Protein AF-U3KEK1-F1 (afdb_monomer_lite)

Sequence (113 aa):
MSHKAWMKTVPTENCDVLMTFPDSTDDHTLLWLLNHIRLGIPELIVQVRHHKHTRAYAFFVTATYESLLRGADEMGLRKPVKAEFGGGMRSFSCEEDYIYENIENELGFFSSQ

Radius of gyration: 19.11 Å; chains: 1; bounding box: 55×29×49 Å

Foldseek 3Di:
DDPPPPDPPDPDPQFLDKDKDQLPDDPVNVVVVVVCCCVVPVQKDWDWDQDVVRRIIMTRIHGDLVSVLVVQLVVQPWFWFDVVVPTDIGRRDPVPLVRGPCSVPSPVGDDRD

pLDDT: mean 88.92, std 14.0, range [39.41, 98.12]

InterPro domains:
  IPR007632 Anoctamin [PTHR12308] (2-112)

Structure (mmCIF, N/CA/C/O backbone):
data_AF-U3KEK1-F1
#
_entry.id   AF-U3KEK1-F1
#
loop_
_atom_site.group_PDB
_atom_site.id
_atom_site.type_symbol
_atom_site.label_atom_id
_atom_site.label_alt_id
_atom_site.label_comp_id
_atom_site.label_asym_id
_atom_site.label_entity_id
_atom_site.label_seq_id
_atom_site.pdbx_PDB_ins_code
_atom_site.Cartn_x
_atom_site.Cartn_y
_atom_site.Cartn_z
_atom_site.occupancy
_atom_site.B_iso_or_equiv
_atom_site.auth_seq_id
_atom_site.auth_comp_id
_atom_site.auth_asym_id
_atom_site.auth_atom_id
_atom_site.pdbx_PDB_model_num
ATOM 1 N N . MET A 1 1 ? 37.983 -21.744 1.482 1.00 39.41 1 MET A N 1
ATOM 2 C CA . MET A 1 1 ? 37.460 -20.562 2.201 1.00 39.41 1 MET A CA 1
ATOM 3 C C . MET A 1 1 ? 35.965 -20.481 1.939 1.00 39.41 1 MET A C 1
ATOM 5 O O . MET A 1 1 ? 35.556 -20.612 0.796 1.00 39.41 1 MET A O 1
ATOM 9 N N . SER A 1 2 ? 35.167 -20.434 3.003 1.00 45.22 2 SER A N 1
ATOM 10 C CA . SER A 1 2 ? 33.721 -20.690 2.991 1.00 45.22 2 SER A CA 1
ATOM 11 C C . SER A 1 2 ? 32.935 -19.564 2.302 1.00 45.22 2 SER A C 1
ATOM 13 O O . SER A 1 2 ? 32.987 -18.419 2.746 1.00 45.22 2 SER A O 1
ATOM 15 N N . HIS A 1 3 ? 32.192 -19.897 1.239 1.00 49.75 3 HIS A N 1
ATOM 16 C CA . HIS A 1 3 ? 31.238 -19.040 0.512 1.00 49.75 3 HIS A CA 1
ATOM 17 C C . HIS A 1 3 ? 29.975 -18.743 1.352 1.00 49.75 3 HIS A C 1
ATOM 19 O O . HIS A 1 3 ? 28.848 -19.019 0.953 1.00 49.75 3 HIS A O 1
ATOM 25 N N . LYS A 1 4 ? 30.155 -18.196 2.556 1.00 49.47 4 LYS A N 1
ATOM 26 C CA . LYS A 1 4 ? 29.070 -17.699 3.415 1.00 49.47 4 LYS A CA 1
ATOM 27 C C . LYS A 1 4 ? 29.322 -16.250 3.824 1.00 49.47 4 LYS A C 1
ATOM 29 O O . LYS A 1 4 ? 29.162 -15.881 4.982 1.00 49.47 4 LYS A O 1
ATOM 34 N N . ALA A 1 5 ? 29.657 -15.405 2.850 1.00 48.12 5 ALA A N 1
ATOM 35 C CA . ALA A 1 5 ? 29.286 -13.997 2.935 1.00 48.12 5 ALA A CA 1
ATOM 36 C C . ALA A 1 5 ? 27.767 -13.934 2.724 1.00 48.12 5 ALA A C 1
ATOM 38 O O . ALA A 1 5 ? 27.287 -13.614 1.640 1.00 48.12 5 ALA A O 1
ATOM 39 N N . TRP A 1 6 ? 27.019 -14.380 3.738 1.00 52.78 6 TRP A N 1
ATOM 40 C CA . TRP A 1 6 ? 25.576 -14.224 3.788 1.00 52.78 6 TRP A CA 1
ATOM 41 C C . TRP A 1 6 ? 25.305 -12.758 3.488 1.00 52.78 6 TRP A C 1
ATOM 43 O O . TRP A 1 6 ? 25.900 -11.876 4.111 1.00 52.78 6 TRP A O 1
ATOM 53 N N . MET A 1 7 ? 24.510 -12.542 2.447 1.00 48.69 7 MET A N 1
ATOM 54 C CA . MET A 1 7 ? 24.082 -11.248 1.959 1.00 48.69 7 MET A CA 1
ATOM 55 C C . MET A 1 7 ? 23.845 -10.315 3.145 1.00 48.69 7 MET A C 1
ATOM 57 O O . MET A 1 7 ? 22.892 -10.499 3.898 1.00 48.69 7 MET A O 1
ATOM 61 N N . LYS A 1 8 ? 24.719 -9.318 3.320 1.00 44.41 8 LYS A N 1
ATOM 62 C CA . LYS A 1 8 ? 24.377 -8.122 4.086 1.00 44.41 8 LYS A CA 1
ATOM 63 C C . LYS A 1 8 ? 23.339 -7.378 3.251 1.00 44.41 8 LYS A C 1
ATOM 65 O O . LYS A 1 8 ? 23.657 -6.397 2.587 1.00 44.41 8 LYS A O 1
ATOM 70 N N . THR A 1 9 ? 22.130 -7.923 3.170 1.00 56.19 9 THR A N 1
ATOM 71 C CA . THR A 1 9 ? 20.992 -7.230 2.589 1.00 56.19 9 THR A CA 1
ATOM 72 C C . THR A 1 9 ? 20.708 -6.065 3.510 1.00 56.19 9 THR A C 1
ATOM 74 O O . THR A 1 9 ? 20.302 -6.259 4.654 1.00 56.19 9 THR A O 1
ATOM 77 N N . VAL A 1 10 ? 20.990 -4.861 3.028 1.00 60.59 10 VAL A N 1
ATOM 78 C CA . VAL A 1 10 ? 20.451 -3.654 3.641 1.00 60.59 10 VAL A CA 1
ATOM 79 C C . VAL A 1 10 ? 18.938 -3.735 3.426 1.00 60.59 10 VAL A C 1
ATOM 81 O O . VAL A 1 10 ? 18.526 -3.868 2.267 1.00 60.59 10 VAL A O 1
ATOM 84 N N . PRO A 1 11 ? 18.117 -3.745 4.492 1.00 65.31 11 PRO A N 1
ATOM 85 C CA . PRO A 1 11 ? 16.671 -3.691 4.346 1.00 65.31 11 PRO A CA 1
ATOM 86 C C . PRO A 1 11 ? 16.318 -2.500 3.464 1.00 65.31 11 PRO A C 1
ATOM 88 O O . PRO A 1 11 ? 16.852 -1.406 3.652 1.00 65.31 11 PRO A O 1
ATOM 91 N N . THR A 1 12 ? 15.482 -2.717 2.451 1.00 71.56 12 THR A N 1
ATOM 92 C CA . THR A 1 12 ? 14.985 -1.575 1.691 1.00 71.56 12 THR A CA 1
ATOM 93 C C . THR A 1 12 ? 13.873 -0.948 2.505 1.00 71.56 12 THR A C 1
ATOM 95 O O . THR A 1 12 ? 12.820 -1.548 2.674 1.00 71.56 12 THR A O 1
ATOM 98 N N . GLU A 1 13 ? 14.145 0.233 3.044 1.00 73.56 13 GLU A N 1
ATOM 99 C CA . GLU A 1 13 ? 13.137 1.049 3.710 1.00 73.56 13 GLU A CA 1
ATOM 100 C C . GLU A 1 13 ? 12.121 1.564 2.677 1.00 73.56 13 GLU A C 1
ATOM 102 O O . GLU A 1 13 ? 12.477 1.797 1.516 1.00 73.56 13 GLU A O 1
ATOM 107 N N . ASN A 1 14 ? 10.870 1.757 3.106 1.00 77.69 14 ASN A N 1
ATOM 108 C CA . ASN A 1 14 ? 9.776 2.310 2.295 1.00 77.69 14 ASN A CA 1
ATOM 109 C C . ASN A 1 14 ? 9.463 1.487 1.031 1.00 77.69 14 ASN A C 1
ATOM 111 O O . ASN A 1 14 ? 9.362 2.025 -0.074 1.00 77.69 14 ASN A O 1
ATOM 115 N N . CYS A 1 15 ? 9.369 0.166 1.179 1.00 90.19 15 CYS A N 1
ATOM 116 C CA . CYS A 1 15 ? 8.983 -0.738 0.104 1.00 90.19 15 CYS A CA 1
ATOM 117 C C . CYS A 1 15 ? 8.119 -1.869 0.658 1.00 90.19 15 CYS A C 1
ATOM 119 O O . CYS A 1 15 ? 8.630 -2.751 1.347 1.00 90.19 15 CYS A O 1
ATOM 121 N N . ASP A 1 16 ? 6.847 -1.878 0.275 1.00 90.62 16 ASP A N 1
ATOM 122 C CA . ASP A 1 16 ? 5.893 -2.925 0.647 1.00 90.62 16 ASP A CA 1
ATOM 123 C C . ASP A 1 16 ? 5.820 -4.007 -0.435 1.00 90.62 16 ASP A C 1
ATOM 125 O O . ASP A 1 16 ? 5.733 -5.197 -0.141 1.00 90.62 16 ASP A O 1
ATOM 129 N N . VAL A 1 17 ? 5.920 -3.606 -1.710 1.00 92.94 17 VAL A N 1
ATOM 130 C CA . VAL A 1 17 ? 5.864 -4.511 -2.864 1.00 92.94 17 VAL A CA 1
ATOM 131 C C . VAL A 1 17 ? 7.037 -4.254 -3.803 1.00 92.94 17 VAL A C 1
ATOM 133 O O . VAL A 1 17 ? 7.249 -3.139 -4.279 1.00 92.94 17 VAL A O 1
ATOM 136 N N . LEU A 1 18 ? 7.773 -5.319 -4.125 1.00 92.81 18 LEU A N 1
ATOM 137 C CA . LEU A 1 18 ? 8.807 -5.314 -5.155 1.00 92.81 18 LEU A CA 1
ATOM 138 C C . LEU A 1 18 ? 8.278 -5.982 -6.427 1.00 92.81 18 LEU A C 1
ATOM 140 O O . LEU A 1 18 ? 8.046 -7.189 -6.451 1.00 92.81 18 LEU A O 1
ATOM 144 N N . MET A 1 19 ? 8.161 -5.217 -7.509 1.00 94.94 19 MET A N 1
ATOM 145 C CA . MET A 1 19 ? 7.919 -5.759 -8.847 1.00 94.94 19 MET A CA 1
ATOM 146 C C . MET A 1 19 ? 9.241 -5.847 -9.603 1.00 94.94 19 MET A C 1
ATOM 148 O O . MET A 1 19 ? 9.928 -4.841 -9.768 1.00 94.94 19 MET A O 1
ATOM 152 N N . THR A 1 20 ? 9.601 -7.043 -10.068 1.00 93.25 20 THR A N 1
ATOM 153 C CA . THR A 1 20 ? 10.799 -7.267 -10.892 1.00 93.25 20 THR A CA 1
ATOM 154 C C . THR A 1 20 ? 10.400 -7.589 -12.322 1.00 93.25 20 THR A C 1
ATOM 156 O O . THR A 1 20 ? 9.392 -8.255 -12.554 1.00 93.25 20 THR A O 1
ATOM 159 N N . PHE A 1 21 ? 11.194 -7.113 -13.277 1.00 94.00 21 PHE A N 1
ATOM 160 C CA . PHE A 1 21 ? 10.941 -7.307 -14.700 1.00 94.00 21 PHE A CA 1
ATOM 161 C C . PHE A 1 21 ? 12.068 -8.133 -15.331 1.00 94.00 21 PHE A C 1
ATOM 163 O O . PHE A 1 21 ? 13.232 -7.944 -14.958 1.00 94.00 21 PHE A O 1
ATOM 170 N N . PRO A 1 22 ? 11.760 -9.032 -16.285 1.00 92.94 22 PRO A N 1
ATOM 171 C CA . PRO A 1 22 ? 12.777 -9.679 -17.110 1.00 92.94 22 PRO A CA 1
ATOM 172 C C . PRO A 1 22 ? 13.711 -8.653 -17.762 1.00 92.94 22 PRO A C 1
ATOM 174 O O . PRO A 1 22 ? 13.264 -7.575 -18.157 1.00 92.94 22 PRO A O 1
ATOM 177 N N . ASP A 1 23 ? 14.986 -9.003 -17.927 1.00 88.62 23 ASP A N 1
ATOM 178 C CA . ASP A 1 23 ? 15.996 -8.165 -18.594 1.00 88.62 23 ASP A CA 1
ATOM 179 C C . ASP A 1 23 ? 15.701 -7.907 -20.083 1.00 88.62 23 ASP A C 1
ATOM 181 O O . ASP A 1 23 ? 16.261 -6.992 -20.682 1.00 88.62 23 ASP A O 1
ATOM 185 N N . SER A 1 24 ? 14.794 -8.690 -20.668 1.00 92.44 24 SER A N 1
ATOM 186 C CA . SER A 1 24 ? 14.264 -8.528 -22.020 1.00 92.44 24 SER A CA 1
ATOM 187 C C . SER A 1 24 ? 13.075 -7.566 -22.128 1.00 92.44 24 SER A C 1
ATOM 189 O O . SER A 1 24 ? 12.598 -7.336 -23.239 1.00 92.44 24 SER A O 1
ATOM 191 N N . THR A 1 25 ? 12.576 -7.021 -21.012 1.00 94.19 25 THR A N 1
ATOM 192 C CA . THR A 1 25 ? 11.446 -6.076 -21.020 1.00 94.19 25 THR A CA 1
ATOM 193 C C . THR A 1 25 ? 11.901 -4.746 -21.607 1.00 94.19 25 THR A C 1
ATOM 195 O O . THR A 1 25 ? 12.877 -4.166 -21.137 1.00 94.19 25 THR A O 1
ATOM 198 N N . ASP A 1 26 ? 11.200 -4.256 -22.626 1.00 93.31 26 ASP A N 1
ATOM 199 C CA . ASP A 1 26 ? 11.542 -3.000 -23.282 1.00 93.31 26 ASP A CA 1
ATOM 200 C C . ASP A 1 26 ? 11.089 -1.770 -22.473 1.00 93.31 26 ASP A C 1
ATOM 202 O O . ASP A 1 26 ? 10.129 -1.812 -21.693 1.00 93.31 26 ASP A O 1
ATOM 206 N N . ASP A 1 27 ? 11.765 -0.642 -22.706 1.00 93.12 27 ASP A N 1
ATOM 207 C CA . ASP A 1 27 ? 11.511 0.616 -22.002 1.00 93.12 27 ASP A CA 1
ATOM 208 C C . ASP A 1 27 ? 10.076 1.133 -22.194 1.00 93.12 27 ASP A C 1
ATOM 210 O O . ASP A 1 27 ? 9.519 1.738 -21.276 1.00 93.12 27 ASP A O 1
ATOM 214 N N . HIS A 1 28 ? 9.442 0.892 -23.351 1.00 96.44 28 HIS A N 1
ATOM 215 C CA . HIS A 1 28 ? 8.075 1.359 -23.591 1.00 96.44 28 HIS A CA 1
ATOM 216 C C . HIS A 1 28 ? 7.075 0.617 -22.709 1.00 96.44 28 HIS A C 1
ATOM 218 O O . HIS A 1 28 ? 6.197 1.257 -22.129 1.00 96.44 28 HIS A O 1
ATOM 224 N N . THR A 1 29 ? 7.232 -0.697 -22.550 1.00 96.69 29 THR A N 1
ATOM 225 C CA . THR A 1 29 ? 6.399 -1.505 -21.649 1.00 96.69 29 THR A CA 1
ATOM 226 C C . THR A 1 29 ? 6.554 -1.058 -20.193 1.00 96.69 29 THR A C 1
ATOM 228 O O . THR A 1 29 ? 5.556 -0.865 -19.491 1.00 96.69 29 THR A O 1
ATOM 231 N N . LEU A 1 30 ? 7.790 -0.818 -19.739 1.00 95.69 30 LEU A N 1
ATOM 232 C CA . LEU A 1 30 ? 8.062 -0.334 -18.379 1.00 95.69 30 LEU A CA 1
ATOM 233 C C . LEU A 1 30 ? 7.440 1.045 -18.130 1.00 95.69 30 LEU A C 1
ATOM 235 O O . LEU A 1 30 ? 6.771 1.260 -17.117 1.00 95.69 30 LEU A O 1
ATOM 239 N N . LEU A 1 31 ? 7.638 1.985 -19.057 1.00 96.31 31 LEU A N 1
ATOM 240 C CA . LEU A 1 31 ? 7.098 3.339 -18.947 1.00 96.31 31 LEU A CA 1
ATOM 241 C C . LEU A 1 31 ? 5.573 3.361 -19.037 1.00 96.31 31 LEU A C 1
ATOM 243 O O . LEU A 1 31 ? 4.942 4.136 -18.318 1.00 96.31 31 LEU A O 1
ATOM 247 N N . TRP A 1 32 ? 4.974 2.507 -19.870 1.00 96.94 32 TRP A N 1
ATOM 248 C CA . TRP A 1 32 ? 3.523 2.352 -19.944 1.00 96.94 32 TRP A CA 1
ATOM 249 C C . TRP A 1 32 ? 2.948 1.937 -18.590 1.00 96.94 32 TRP A C 1
ATOM 251 O O . TRP A 1 32 ? 2.046 2.610 -18.090 1.00 96.94 32 TRP A O 1
ATOM 261 N N . LEU A 1 33 ? 3.509 0.898 -17.963 1.00 97.06 33 LEU A N 1
ATOM 262 C CA . LEU A 1 33 ? 3.050 0.427 -16.658 1.00 97.06 33 LEU A CA 1
ATOM 263 C C . LEU A 1 33 ? 3.245 1.498 -15.580 1.00 97.06 33 LEU A C 1
ATOM 265 O O . LEU A 1 33 ? 2.328 1.768 -14.806 1.00 97.06 33 LEU A O 1
ATOM 269 N N . LEU A 1 34 ? 4.412 2.148 -15.555 1.00 96.31 34 LEU A N 1
ATOM 270 C CA . LEU A 1 34 ? 4.691 3.234 -14.616 1.00 96.31 34 LEU A CA 1
ATOM 271 C C . LEU A 1 34 ? 3.676 4.376 -14.757 1.00 96.31 34 LEU A C 1
ATOM 273 O O . LEU A 1 34 ? 3.203 4.910 -13.755 1.00 96.31 34 LEU A O 1
ATOM 277 N N . ASN A 1 35 ? 3.333 4.747 -15.991 1.00 96.81 35 ASN A N 1
ATOM 278 C CA . ASN A 1 35 ? 2.349 5.787 -16.264 1.00 96.81 35 ASN A CA 1
ATOM 279 C C . ASN A 1 35 ? 0.931 5.349 -15.871 1.00 96.81 35 ASN A C 1
ATOM 281 O O . ASN A 1 35 ? 0.191 6.136 -15.291 1.00 96.81 35 ASN A O 1
ATOM 285 N N . HIS A 1 36 ? 0.565 4.093 -16.135 1.00 96.44 36 HIS A N 1
ATOM 286 C CA . HIS A 1 36 ? -0.713 3.532 -15.696 1.00 96.44 36 HIS A CA 1
ATOM 287 C C . HIS A 1 36 ? -0.866 3.564 -14.176 1.00 96.44 36 HIS A C 1
ATOM 289 O O . HIS A 1 36 ? -1.912 3.989 -13.697 1.00 96.44 36 HIS A O 1
ATOM 295 N N . ILE A 1 37 ? 0.170 3.194 -13.418 1.00 96.00 37 ILE A N 1
ATOM 296 C CA . ILE A 1 37 ? 0.125 3.260 -11.951 1.00 96.00 37 ILE A CA 1
ATOM 297 C C . ILE A 1 37 ? -0.029 4.712 -11.490 1.00 96.00 37 ILE A C 1
ATOM 299 O O . ILE A 1 37 ? -0.939 5.016 -10.729 1.00 96.00 37 ILE A O 1
ATOM 303 N N . ARG A 1 38 ? 0.801 5.629 -12.001 1.00 94.56 38 ARG A N 1
ATOM 304 C CA . ARG A 1 38 ? 0.784 7.043 -11.586 1.00 94.56 38 ARG A CA 1
ATOM 305 C C . ARG A 1 38 ? -0.528 7.767 -11.887 1.00 94.56 38 ARG A C 1
ATOM 307 O O . ARG A 1 38 ? -0.875 8.688 -11.159 1.00 94.56 38 ARG A O 1
ATOM 314 N N . LEU A 1 39 ? -1.216 7.396 -12.967 1.00 95.31 39 LEU A N 1
ATOM 315 C CA . LEU A 1 39 ? -2.491 8.007 -13.351 1.00 95.31 39 LEU A CA 1
ATOM 316 C C . LEU A 1 39 ? -3.697 7.300 -12.729 1.00 95.31 39 LEU A C 1
ATOM 318 O O . LEU A 1 39 ? -4.690 7.956 -12.437 1.00 95.31 39 LEU A O 1
ATOM 322 N N . GLY A 1 40 ? -3.630 5.977 -12.573 1.00 93.44 40 GLY A N 1
ATOM 323 C CA . GLY A 1 40 ? -4.741 5.173 -12.067 1.00 93.44 40 GLY A CA 1
ATOM 324 C C . GLY A 1 40 ? -4.824 5.134 -10.545 1.00 93.44 40 GLY A C 1
ATOM 325 O O . GLY A 1 40 ? -5.924 5.062 -10.011 1.00 93.44 40 GLY A O 1
ATOM 326 N N . ILE A 1 41 ? -3.677 5.170 -9.861 1.00 91.94 41 ILE A N 1
ATOM 327 C CA . ILE A 1 41 ? -3.576 5.098 -8.398 1.00 91.94 41 ILE A CA 1
ATOM 328 C C . ILE A 1 41 ? -2.471 6.067 -7.943 1.00 91.94 41 ILE A C 1
ATOM 330 O O . ILE A 1 41 ? -1.367 5.636 -7.590 1.00 91.94 41 ILE A O 1
ATOM 334 N N . PRO A 1 42 ? -2.714 7.389 -8.020 1.00 91.38 42 PRO A N 1
ATOM 335 C CA . PRO A 1 42 ? -1.699 8.410 -7.748 1.00 91.38 42 PRO A CA 1
ATOM 336 C C . PRO A 1 42 ? -1.127 8.357 -6.325 1.00 91.38 42 PRO A C 1
ATOM 338 O O . PRO A 1 42 ? -0.089 8.960 -6.057 1.00 91.38 42 PRO A O 1
ATOM 341 N N . GLU A 1 43 ? -1.780 7.643 -5.415 1.00 94.88 43 GLU A N 1
ATOM 342 C CA . GLU A 1 43 ? -1.390 7.528 -4.011 1.00 94.88 43 GLU A CA 1
ATOM 343 C C . GLU A 1 43 ? -0.362 6.426 -3.757 1.00 94.88 43 GLU A C 1
ATOM 345 O O . GLU A 1 43 ? 0.244 6.372 -2.685 1.00 94.88 43 GLU A O 1
ATOM 350 N N . LEU A 1 44 ? -0.100 5.589 -4.766 1.00 95.00 44 LEU A N 1
ATOM 351 C CA . LEU A 1 44 ? 1.047 4.695 -4.762 1.00 95.00 44 LEU A CA 1
ATOM 352 C C . LEU A 1 44 ? 2.325 5.456 -5.112 1.00 95.00 44 LEU A C 1
ATOM 354 O O . LEU A 1 44 ? 2.448 6.124 -6.142 1.00 95.00 44 LEU A O 1
ATOM 358 N N . ILE A 1 45 ? 3.337 5.270 -4.277 1.00 94.94 45 ILE A N 1
ATOM 359 C CA . ILE A 1 45 ? 4.677 5.807 -4.467 1.00 94.94 45 ILE A CA 1
ATOM 360 C C . ILE A 1 45 ? 5.519 4.725 -5.133 1.00 94.94 45 ILE A C 1
ATOM 362 O O . ILE A 1 45 ? 5.734 3.654 -4.569 1.00 94.94 45 ILE A O 1
ATOM 366 N N . VAL A 1 46 ? 6.027 5.017 -6.332 1.00 95.19 46 VAL A N 1
ATOM 367 C CA . VAL A 1 46 ? 6.856 4.084 -7.107 1.00 95.19 46 VAL A CA 1
ATOM 368 C C . VAL A 1 46 ? 8.271 4.627 -7.271 1.00 95.19 46 VAL A C 1
ATOM 370 O O . VAL A 1 46 ? 8.487 5.642 -7.940 1.00 95.19 46 VAL A O 1
ATOM 373 N N . GLN A 1 47 ? 9.253 3.909 -6.724 1.00 93.50 47 GLN A N 1
ATOM 374 C CA . GLN A 1 47 ? 10.672 4.121 -7.003 1.00 93.50 47 GLN A CA 1
ATOM 375 C C . GLN A 1 47 ? 11.164 3.110 -8.043 1.00 93.50 47 GLN A C 1
ATOM 377 O O . GLN A 1 47 ? 11.090 1.899 -7.843 1.00 93.50 47 GLN A O 1
ATOM 382 N N . VAL A 1 48 ? 11.718 3.606 -9.148 1.00 93.31 48 VAL A N 1
ATOM 383 C CA . VAL A 1 48 ? 12.301 2.760 -10.199 1.00 93.31 48 VAL A CA 1
ATOM 384 C C . VAL A 1 48 ? 13.788 2.561 -9.925 1.00 93.31 48 VAL A C 1
ATOM 386 O O . VAL A 1 48 ? 14.528 3.535 -9.776 1.00 93.31 48 VAL A O 1
ATOM 389 N N . ARG A 1 49 ? 14.249 1.308 -9.890 1.00 90.94 49 ARG A N 1
ATOM 390 C CA . ARG A 1 49 ? 15.674 0.969 -9.768 1.00 90.94 49 ARG A CA 1
ATOM 391 C C . ARG A 1 49 ? 16.125 0.102 -10.935 1.00 90.94 49 ARG A C 1
ATOM 393 O O . ARG A 1 49 ? 15.423 -0.815 -11.344 1.00 90.94 49 ARG A O 1
ATOM 400 N N . HIS A 1 50 ? 17.324 0.385 -11.438 1.00 89.31 50 HIS A N 1
ATOM 401 C CA . HIS A 1 50 ? 17.983 -0.416 -12.465 1.00 89.31 50 HIS A CA 1
ATOM 402 C C . HIS A 1 50 ? 19.146 -1.198 -11.849 1.00 89.31 50 HIS A C 1
ATOM 404 O O . HIS A 1 50 ? 20.095 -0.627 -11.298 1.00 89.31 50 HIS A O 1
ATOM 410 N N . HIS A 1 51 ? 19.081 -2.520 -11.948 1.00 85.44 51 HIS A N 1
ATOM 411 C CA . HIS A 1 51 ? 20.099 -3.423 -11.439 1.00 85.44 51 HIS A CA 1
ATOM 412 C C . HIS A 1 51 ? 21.189 -3.618 -12.491 1.00 85.44 51 HIS A C 1
ATOM 414 O O . HIS A 1 51 ? 21.087 -4.469 -13.366 1.00 85.44 51 HIS A O 1
ATOM 420 N N . LYS A 1 52 ? 22.284 -2.858 -12.375 1.00 79.44 52 LYS A N 1
ATOM 421 C CA . LYS A 1 52 ? 23.368 -2.821 -13.378 1.00 79.44 52 LYS A CA 1
ATOM 422 C C . LYS A 1 52 ? 23.910 -4.193 -13.806 1.00 79.44 52 LYS A C 1
ATOM 424 O O . LYS A 1 52 ? 24.297 -4.349 -14.958 1.00 79.44 52 LYS A O 1
ATOM 429 N N . HIS A 1 53 ? 23.969 -5.164 -12.893 1.00 81.62 53 HIS A N 1
ATOM 430 C CA . HIS A 1 53 ? 24.532 -6.488 -13.178 1.00 81.62 53 HIS A CA 1
ATOM 431 C C . HIS A 1 53 ? 23.569 -7.413 -13.922 1.00 81.62 53 HIS A C 1
ATOM 433 O O . HIS A 1 53 ? 24.002 -8.146 -14.803 1.00 81.62 53 HIS A O 1
ATOM 439 N N . THR A 1 54 ? 22.283 -7.373 -13.580 1.00 83.00 54 THR A N 1
ATOM 440 C CA . THR A 1 54 ? 21.250 -8.195 -14.225 1.00 83.00 54 THR A CA 1
ATOM 441 C C . THR A 1 54 ? 20.567 -7.471 -15.377 1.00 83.00 54 THR A C 1
ATOM 443 O O . THR A 1 54 ? 19.779 -8.085 -16.078 1.00 83.00 54 THR A O 1
ATOM 446 N N . ARG A 1 55 ? 20.832 -6.168 -15.553 1.00 82.75 55 ARG A N 1
ATOM 447 C CA . ARG A 1 55 ? 20.131 -5.253 -16.473 1.00 82.75 55 ARG A CA 1
ATOM 448 C C . ARG A 1 55 ? 18.615 -5.192 -16.260 1.00 82.75 55 ARG A C 1
ATOM 450 O O . ARG A 1 55 ? 17.899 -4.607 -17.060 1.00 82.75 55 ARG A O 1
ATOM 457 N N . ALA A 1 56 ? 18.133 -5.766 -15.161 1.00 87.06 56 ALA A N 1
ATOM 458 C CA . ALA A 1 56 ? 16.726 -5.788 -14.826 1.00 87.06 56 ALA A CA 1
ATOM 459 C C . ALA A 1 56 ? 16.313 -4.458 -14.195 1.00 87.06 56 ALA A C 1
ATOM 461 O O . ALA A 1 56 ? 17.045 -3.871 -13.386 1.00 87.06 56 ALA A O 1
ATOM 462 N N . TYR A 1 57 ? 15.108 -4.018 -14.524 1.00 92.38 57 TYR A N 1
ATOM 463 C CA . TYR A 1 57 ? 14.429 -2.960 -13.794 1.00 92.38 57 TYR A CA 1
ATOM 464 C C . TYR A 1 57 ? 13.580 -3.567 -12.681 1.00 92.38 57 TYR A C 1
ATOM 466 O O . TYR A 1 57 ? 13.140 -4.717 -12.754 1.00 92.38 57 TYR A O 1
ATOM 474 N N . ALA A 1 58 ? 13.346 -2.777 -11.642 1.00 93.62 58 ALA A N 1
ATOM 475 C CA . ALA A 1 58 ? 12.418 -3.114 -10.583 1.00 93.62 58 ALA A CA 1
ATOM 476 C C . ALA A 1 58 ? 11.674 -1.867 -10.101 1.00 93.62 58 ALA A C 1
ATOM 478 O O . ALA A 1 58 ? 12.256 -0.780 -10.012 1.00 93.62 58 ALA A O 1
ATOM 479 N N . PHE A 1 59 ? 10.391 -2.033 -9.793 1.00 95.56 59 PHE A N 1
ATOM 480 C CA . PHE A 1 59 ? 9.564 -1.016 -9.155 1.00 95.56 59 PHE A CA 1
ATOM 481 C C . PHE A 1 59 ? 9.411 -1.375 -7.683 1.00 95.56 59 PHE A C 1
ATOM 483 O O . PHE A 1 59 ? 8.908 -2.442 -7.339 1.00 95.56 59 PHE A O 1
ATOM 490 N N . PHE A 1 60 ? 9.864 -0.470 -6.830 1.00 94.81 60 PHE A N 1
ATOM 491 C CA . PHE A 1 60 ? 9.684 -0.520 -5.390 1.00 94.81 60 PHE A CA 1
ATOM 492 C C . PHE A 1 60 ? 8.459 0.328 -5.090 1.00 94.81 60 PHE A C 1
ATOM 494 O O . PHE A 1 60 ? 8.460 1.527 -5.383 1.00 94.81 60 PHE A O 1
ATOM 501 N N . VAL A 1 61 ? 7.407 -0.311 -4.598 1.00 95.31 61 VAL A N 1
ATOM 502 C CA . VAL A 1 61 ? 6.100 0.311 -4.411 1.00 95.31 61 VAL A CA 1
ATOM 503 C C . VAL A 1 61 ? 5.753 0.345 -2.936 1.00 95.31 61 VAL A C 1
ATOM 505 O O . VAL A 1 61 ? 5.955 -0.629 -2.211 1.00 95.31 61 VAL A O 1
ATOM 508 N N . THR A 1 62 ? 5.244 1.491 -2.513 1.00 94.88 62 THR A N 1
ATOM 509 C CA . THR A 1 62 ? 4.739 1.746 -1.167 1.00 94.88 62 THR A CA 1
ATOM 510 C C . THR A 1 62 ? 3.595 2.759 -1.242 1.00 94.88 62 THR A C 1
ATOM 512 O O . THR A 1 62 ? 3.269 3.254 -2.325 1.00 94.88 62 THR A O 1
ATOM 515 N N . ALA A 1 63 ? 2.982 3.075 -0.112 1.00 94.75 63 ALA A N 1
ATOM 516 C CA . ALA A 1 63 ? 1.965 4.107 0.022 1.00 94.75 63 ALA A CA 1
ATOM 517 C C . ALA A 1 63 ? 2.139 4.818 1.369 1.00 94.75 63 ALA A C 1
ATOM 519 O O . ALA A 1 63 ? 2.797 4.304 2.270 1.00 94.75 63 ALA A O 1
ATOM 520 N N . THR A 1 64 ? 1.559 6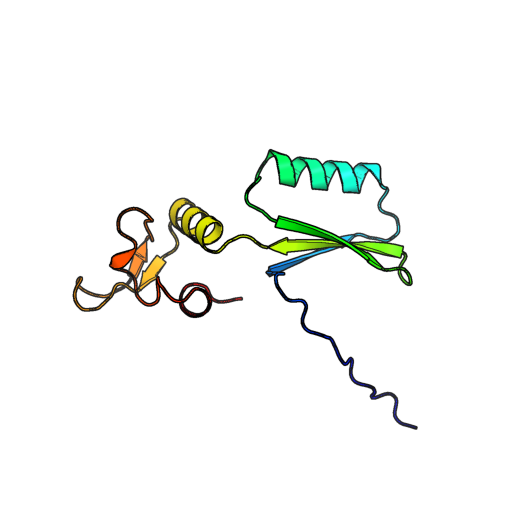.007 1.520 1.00 94.38 64 THR A N 1
ATOM 521 C CA . THR A 1 64 ? 1.501 6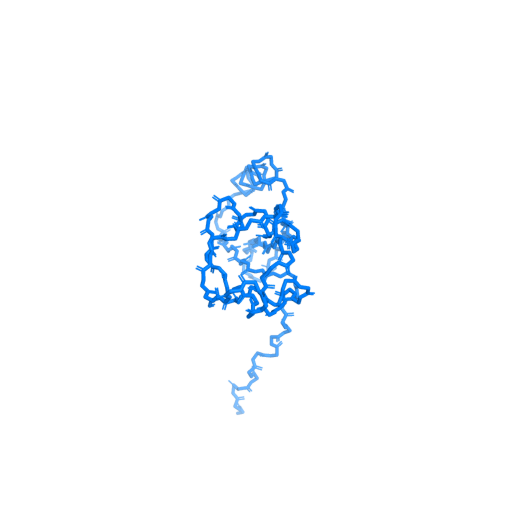.641 2.844 1.00 94.38 64 THR A CA 1
ATOM 522 C C . THR A 1 64 ? 0.524 5.891 3.744 1.00 94.38 64 THR A C 1
ATOM 524 O O . THR A 1 64 ? -0.446 5.311 3.249 1.00 94.38 64 THR A O 1
ATOM 527 N N . TYR A 1 65 ? 0.712 5.973 5.063 1.00 94.31 65 TYR A N 1
ATOM 528 C CA . TYR A 1 65 ? -0.234 5.402 6.022 1.00 94.31 65 TYR A CA 1
ATOM 529 C C . TYR A 1 65 ? -1.681 5.849 5.767 1.00 94.31 65 TYR A C 1
ATOM 531 O O . TYR A 1 65 ? -2.583 5.024 5.697 1.00 94.31 65 TYR A O 1
ATOM 539 N N . GLU A 1 66 ? -1.895 7.143 5.516 1.00 95.12 66 GLU A N 1
ATOM 540 C CA . GLU A 1 66 ? -3.205 7.709 5.164 1.00 95.12 66 GLU A CA 1
ATOM 541 C C . GLU A 1 66 ? -3.820 7.048 3.918 1.00 95.12 66 GLU A C 1
ATOM 543 O O . GLU A 1 66 ? -5.008 6.720 3.888 1.00 95.12 66 GLU A O 1
ATOM 548 N N . SER A 1 67 ? -3.002 6.789 2.896 1.00 95.69 67 SER A N 1
ATOM 549 C CA . SER A 1 67 ? -3.458 6.116 1.677 1.00 95.69 67 SER A CA 1
ATOM 550 C C . SER A 1 67 ? -3.815 4.654 1.941 1.00 95.69 67 SER A C 1
ATOM 552 O O . SER A 1 67 ? -4.804 4.160 1.399 1.00 95.69 67 SER A O 1
ATOM 554 N N . LEU A 1 68 ? -3.059 3.975 2.811 1.00 95.00 68 LEU A N 1
ATOM 555 C CA . LEU A 1 68 ? -3.364 2.613 3.255 1.00 95.00 68 LEU A CA 1
ATOM 556 C C . LEU A 1 68 ? -4.658 2.550 4.075 1.00 95.00 68 LEU A C 1
ATOM 558 O O . LEU A 1 68 ? -5.436 1.618 3.888 1.00 95.00 68 LEU A O 1
ATOM 562 N N . LEU A 1 69 ? -4.922 3.533 4.944 1.00 96.50 69 LEU A N 1
ATOM 563 C CA . LEU A 1 69 ? -6.176 3.626 5.701 1.00 96.50 69 LEU A CA 1
ATOM 564 C C . LEU A 1 69 ? -7.378 3.726 4.763 1.00 96.50 69 LEU A C 1
ATOM 566 O O . LEU A 1 69 ? -8.302 2.922 4.870 1.00 96.50 69 LEU A O 1
ATOM 570 N N . ARG A 1 70 ? -7.336 4.637 3.787 1.00 95.75 70 ARG A N 1
ATOM 571 C CA . ARG A 1 70 ? -8.415 4.760 2.800 1.00 95.75 70 ARG A CA 1
ATOM 572 C C . ARG A 1 70 ? -8.607 3.481 1.987 1.00 95.75 70 ARG A C 1
ATOM 574 O O . ARG A 1 70 ? -9.737 3.035 1.836 1.00 95.75 70 ARG A O 1
ATOM 581 N N . GLY A 1 71 ? -7.524 2.848 1.534 1.00 95.00 71 GLY A N 1
ATOM 582 C CA . GLY A 1 71 ? -7.618 1.555 0.853 1.00 95.00 71 GLY A CA 1
ATOM 583 C C . GLY A 1 71 ? -8.235 0.466 1.740 1.00 95.00 71 GLY A C 1
ATOM 584 O O . GLY A 1 71 ? -9.032 -0.343 1.272 1.00 95.00 71 GLY A O 1
ATOM 585 N N . ALA A 1 72 ? -7.925 0.454 3.039 1.00 95.81 72 ALA A N 1
ATOM 586 C CA . ALA A 1 72 ? -8.511 -0.489 3.987 1.00 95.81 72 ALA A CA 1
ATOM 587 C C . ALA A 1 72 ? -10.013 -0.258 4.214 1.00 95.81 72 ALA A C 1
ATOM 589 O O . ALA A 1 72 ? -10.741 -1.238 4.373 1.00 95.81 72 ALA A O 1
ATOM 590 N N . ASP A 1 73 ? -10.463 0.998 4.213 1.00 97.19 73 ASP A N 1
ATOM 591 C CA . ASP A 1 73 ? -11.879 1.380 4.291 1.00 97.19 73 ASP A CA 1
ATOM 592 C C . ASP A 1 73 ? -12.624 0.937 3.020 1.00 97.19 73 ASP A C 1
ATOM 594 O O . ASP A 1 73 ? -13.578 0.163 3.086 1.00 97.19 73 ASP A O 1
ATOM 598 N N . GLU A 1 74 ? -12.089 1.277 1.842 1.00 95.56 74 GLU A N 1
ATOM 599 C CA . GLU A 1 74 ? -12.636 0.866 0.538 1.00 95.56 74 GLU A CA 1
ATOM 600 C C . GLU A 1 74 ? -12.736 -0.663 0.389 1.00 95.56 74 GLU A C 1
ATOM 602 O O . GLU A 1 74 ? -13.681 -1.182 -0.209 1.00 95.56 74 GLU A O 1
ATOM 607 N N . MET A 1 75 ? -11.781 -1.403 0.958 1.00 95.38 75 MET A N 1
ATOM 608 C CA . MET A 1 75 ? -11.784 -2.869 0.980 1.00 95.38 75 MET A CA 1
ATOM 609 C C . MET A 1 75 ? -12.652 -3.472 2.097 1.00 95.38 75 MET A C 1
ATOM 611 O O . MET A 1 75 ? -12.825 -4.694 2.138 1.00 95.38 75 MET A O 1
ATOM 615 N N . GLY A 1 76 ? -13.172 -2.663 3.023 1.00 95.62 76 GLY A N 1
ATOM 616 C CA . GLY A 1 76 ? -13.933 -3.122 4.184 1.00 95.62 76 GLY A CA 1
ATOM 617 C C . GLY A 1 76 ? -13.120 -4.023 5.118 1.00 95.62 76 GLY A C 1
ATOM 618 O O . GLY A 1 76 ? -13.656 -4.986 5.682 1.00 95.62 76 GLY A O 1
ATOM 619 N N . LEU A 1 77 ? -11.817 -3.758 5.258 1.00 95.75 77 LEU A N 1
ATOM 620 C CA . LEU A 1 77 ? -10.902 -4.565 6.060 1.00 95.75 77 LEU A CA 1
ATOM 621 C C . LEU A 1 77 ? -11.364 -4.592 7.520 1.00 95.75 77 LEU A C 1
ATOM 623 O O . LEU A 1 77 ? -11.600 -3.552 8.124 1.00 95.75 77 LEU A O 1
ATOM 627 N N . ARG A 1 78 ? -11.459 -5.776 8.130 1.00 96.62 78 ARG A N 1
ATOM 628 C CA . ARG A 1 78 ? -11.889 -5.866 9.532 1.00 96.62 78 ARG A CA 1
ATOM 629 C C . ARG A 1 78 ? -10.747 -5.575 10.497 1.00 96.62 78 ARG A C 1
ATOM 631 O O . ARG A 1 78 ? -9.698 -6.213 10.415 1.00 96.62 78 ARG A O 1
ATOM 638 N N . LYS A 1 79 ? -10.994 -4.681 11.450 1.00 96.81 79 LYS A N 1
ATOM 639 C CA . LYS A 1 79 ? -10.053 -4.267 12.491 1.00 96.81 79 LYS A CA 1
ATOM 640 C C . LYS A 1 79 ? -10.659 -4.428 13.889 1.00 96.81 79 LYS A C 1
ATOM 642 O O . LYS A 1 79 ? -11.884 -4.332 14.033 1.00 96.81 79 LYS A O 1
ATOM 647 N N . PRO A 1 80 ? -9.822 -4.693 14.906 1.00 97.12 80 PRO A N 1
ATOM 648 C CA . PRO A 1 80 ? -10.270 -4.761 16.287 1.00 97.12 80 PRO A CA 1
ATOM 649 C C . PRO A 1 80 ? -10.693 -3.378 16.788 1.00 97.12 80 PRO A C 1
ATOM 651 O O . PRO A 1 80 ? -10.034 -2.373 16.524 1.00 97.12 80 PRO A O 1
ATOM 654 N N . VAL A 1 81 ? -11.808 -3.337 17.503 1.00 98.00 81 VAL A N 1
ATOM 655 C CA . VAL A 1 81 ? -12.362 -2.137 18.137 1.00 98.00 81 VAL A CA 1
ATOM 656 C C . VAL A 1 81 ? -11.904 -2.107 19.589 1.00 98.00 81 VAL A C 1
ATOM 658 O O . VAL A 1 81 ? -11.882 -3.149 20.243 1.00 98.00 81 VAL A O 1
ATOM 661 N N . LYS A 1 82 ? -11.576 -0.924 20.112 1.00 98.12 82 LYS A N 1
ATOM 662 C CA . LYS A 1 82 ? -11.182 -0.748 21.512 1.00 98.12 82 LYS A CA 1
ATOM 663 C C . LYS A 1 82 ? -12.319 -1.175 22.448 1.00 98.12 82 LYS A C 1
ATOM 665 O O . LYS A 1 82 ? -13.505 -1.008 22.145 1.00 98.12 82 LYS A O 1
ATOM 670 N N . ALA A 1 83 ? -11.963 -1.714 23.611 1.00 97.75 83 ALA A N 1
ATOM 671 C CA . ALA A 1 83 ? -12.923 -2.272 24.562 1.00 97.75 83 ALA A CA 1
ATOM 672 C C . ALA A 1 83 ? -13.979 -1.250 25.032 1.00 97.75 83 ALA A C 1
ATOM 674 O O . ALA A 1 83 ? -15.146 -1.611 25.192 1.00 97.75 83 ALA A O 1
ATOM 675 N N . GLU A 1 84 ? -13.612 0.025 25.193 1.00 97.50 84 GLU A N 1
ATOM 676 C CA . GLU A 1 84 ? -14.524 1.103 25.595 1.00 97.50 84 GLU A CA 1
ATOM 677 C C . GLU A 1 84 ? -15.627 1.407 24.567 1.00 97.50 84 GLU A C 1
ATOM 679 O O . GLU A 1 84 ? -16.666 1.951 24.936 1.00 97.50 84 GLU A O 1
ATOM 684 N N . PHE A 1 85 ? -15.447 1.002 23.305 1.00 96.94 85 PHE A N 1
ATOM 685 C CA . PHE A 1 85 ? -16.447 1.119 22.237 1.00 96.94 85 PHE A CA 1
ATOM 686 C C . PHE A 1 85 ? -17.174 -0.209 21.951 1.00 96.94 85 PHE A C 1
ATOM 688 O O . PHE A 1 85 ? -17.819 -0.359 20.914 1.00 96.94 85 PHE A O 1
ATOM 695 N N . GLY A 1 86 ? -17.090 -1.178 22.871 1.00 95.62 86 GLY A N 1
ATOM 696 C CA . GLY A 1 86 ? -17.779 -2.471 22.792 1.00 95.62 86 GLY A CA 1
ATOM 697 C C . GLY A 1 86 ? -16.912 -3.638 22.310 1.00 95.62 86 GLY A C 1
ATOM 698 O O . GLY A 1 86 ? -17.361 -4.782 22.379 1.00 95.62 86 GLY A O 1
ATOM 699 N N . GLY A 1 87 ? -15.670 -3.381 21.889 1.00 96.38 87 GLY A N 1
ATOM 700 C CA . GLY A 1 87 ? -14.729 -4.423 21.479 1.00 96.38 87 GLY A CA 1
ATOM 701 C C . GLY A 1 87 ? -15.120 -5.174 20.197 1.00 96.38 87 GLY A C 1
ATOM 702 O O . GLY A 1 87 ? -16.029 -4.794 19.458 1.00 96.38 87 GLY A O 1
ATOM 703 N N . GLY A 1 88 ? -14.431 -6.289 19.939 1.00 97.12 88 GLY A N 1
ATOM 704 C CA . GLY A 1 88 ? -14.700 -7.160 18.791 1.00 97.12 88 GLY A CA 1
ATOM 705 C C . GLY A 1 88 ? -14.066 -6.665 17.489 1.00 97.12 88 GLY A C 1
ATOM 706 O O . GLY A 1 88 ? -13.121 -5.887 17.509 1.00 97.12 88 GLY A O 1
ATOM 707 N N . MET A 1 89 ? -14.561 -7.153 16.348 1.00 97.44 89 MET A N 1
ATOM 708 C CA . MET A 1 89 ? -14.044 -6.816 15.014 1.00 97.44 89 MET A CA 1
ATOM 709 C C . MET A 1 89 ? -15.124 -6.096 14.204 1.00 97.44 89 MET A C 1
ATOM 711 O O . MET A 1 89 ? -16.232 -6.619 14.069 1.00 97.44 89 MET A O 1
ATOM 715 N N . ARG A 1 90 ? -14.799 -4.947 13.608 1.00 97.12 90 ARG A N 1
ATOM 716 C CA . ARG A 1 90 ? -15.679 -4.201 12.686 1.00 97.12 90 ARG A CA 1
ATOM 717 C C . ARG A 1 90 ? -14.950 -3.915 11.376 1.00 97.12 90 ARG A C 1
ATOM 719 O O . ARG A 1 90 ? -13.722 -3.887 11.358 1.00 97.12 90 ARG A O 1
ATOM 726 N N . SER A 1 91 ? -15.695 -3.752 10.281 1.00 97.62 91 SER A N 1
ATOM 727 C CA . SER A 1 91 ? -15.131 -3.209 9.038 1.00 97.62 91 SER A CA 1
ATOM 728 C C . SER A 1 91 ? -14.615 -1.806 9.313 1.00 97.62 91 SER A C 1
ATOM 730 O O . SER A 1 91 ? -15.361 -1.003 9.865 1.00 97.62 91 SER A O 1
ATOM 732 N N . PHE A 1 92 ? -13.355 -1.563 8.969 1.00 97.75 92 PHE A N 1
ATOM 733 C CA . PHE A 1 92 ? -12.694 -0.285 9.158 1.00 97.75 92 PHE A CA 1
ATOM 734 C C . PHE A 1 92 ? -13.441 0.827 8.419 1.00 97.75 92 PHE A C 1
ATOM 736 O O . PHE A 1 92 ? -14.003 0.582 7.358 1.00 97.75 92 PHE A O 1
ATOM 743 N N . SER A 1 93 ? -13.443 2.018 9.013 1.00 97.31 93 SER A N 1
ATOM 744 C CA . SER A 1 93 ? -14.019 3.236 8.454 1.00 97.31 93 SER A CA 1
ATOM 745 C C . SER A 1 93 ? -13.142 4.409 8.866 1.00 97.31 93 SER A C 1
ATOM 747 O O . SER A 1 93 ? -12.842 4.553 10.054 1.00 97.31 93 SER A O 1
ATOM 749 N N . CYS A 1 94 ? -12.755 5.243 7.905 1.00 96.69 94 CYS A N 1
ATOM 750 C CA . CYS A 1 94 ? -11.978 6.454 8.155 1.00 96.69 94 CYS A CA 1
ATOM 751 C C . CYS A 1 94 ? -12.780 7.521 8.922 1.00 96.69 94 CYS A C 1
ATOM 753 O O . CYS A 1 94 ? -12.184 8.360 9.587 1.00 96.69 94 CYS A O 1
ATOM 755 N N . GLU A 1 95 ? -14.116 7.503 8.850 1.00 96.44 95 GLU A N 1
ATOM 756 C CA . GLU A 1 95 ? -14.976 8.477 9.544 1.00 96.44 95 GLU A CA 1
ATOM 757 C C . GLU A 1 95 ? -15.007 8.258 11.067 1.00 96.44 95 GLU A C 1
ATOM 759 O O . GLU A 1 95 ? -15.165 9.209 11.832 1.00 96.44 95 GLU A O 1
ATOM 764 N N . GLU A 1 96 ? -14.832 7.009 11.512 1.00 94.88 96 GLU A N 1
ATOM 765 C CA . GLU A 1 96 ? -14.859 6.597 12.924 1.00 94.88 96 GLU A CA 1
ATOM 766 C C . GLU A 1 96 ? -13.538 5.926 13.352 1.00 94.88 96 GLU A C 1
ATOM 768 O O . GLU A 1 96 ? -13.534 4.994 14.155 1.00 94.88 96 GLU A O 1
ATOM 773 N N . ASP A 1 97 ? -12.398 6.353 12.810 1.00 96.31 97 ASP A N 1
ATOM 774 C CA . ASP A 1 97 ? -11.111 5.660 12.973 1.00 96.31 97 ASP A CA 1
ATOM 775 C C . ASP A 1 97 ? -10.634 5.538 14.442 1.00 96.31 97 ASP A C 1
ATOM 777 O O . ASP A 1 97 ? -10.032 4.537 14.848 1.00 96.31 97 ASP A O 1
ATOM 781 N N . TYR A 1 98 ? -10.981 6.515 15.280 1.00 96.88 98 TYR A N 1
ATOM 782 C CA . TYR A 1 98 ? -10.608 6.602 16.690 1.00 96.88 98 TYR A CA 1
ATOM 783 C C . TYR A 1 98 ? -11.107 5.428 17.546 1.00 96.88 98 TYR A C 1
ATOM 785 O O . TYR A 1 98 ? -10.606 5.239 18.663 1.00 96.88 98 TYR A O 1
ATOM 793 N N . ILE A 1 99 ? -12.070 4.635 17.061 1.00 97.56 99 ILE A N 1
ATOM 794 C CA . ILE A 1 99 ? -12.594 3.471 17.784 1.00 97.56 99 ILE A CA 1
ATOM 795 C C . ILE A 1 99 ? -11.703 2.235 17.654 1.00 97.56 99 ILE A C 1
ATOM 797 O O . ILE A 1 99 ? -11.886 1.293 18.423 1.00 97.56 99 ILE A O 1
ATOM 801 N N . TYR A 1 100 ? -10.777 2.195 16.693 1.00 98.06 100 TYR A N 1
ATOM 802 C CA . TYR A 1 100 ? -9.988 0.997 16.403 1.00 98.06 100 TYR A CA 1
ATOM 803 C C . TYR A 1 100 ? -8.708 0.930 17.232 1.00 98.06 100 TYR A C 1
ATOM 805 O O . TYR A 1 100 ? -8.042 1.936 17.492 1.00 98.06 100 TYR A O 1
ATOM 813 N N . GLU A 1 101 ? -8.341 -0.276 17.656 1.00 97.38 101 GLU A N 1
ATOM 814 C CA . GLU A 1 101 ? -7.080 -0.493 18.362 1.00 97.38 101 GLU A CA 1
ATOM 815 C C . GLU A 1 101 ? -5.889 -0.175 17.445 1.00 97.38 101 GLU A C 1
ATOM 817 O O . GLU A 1 101 ? -5.911 -0.472 16.252 1.00 97.38 101 GLU A O 1
ATOM 822 N N . ASN A 1 102 ? -4.829 0.408 18.014 1.00 96.06 102 ASN A N 1
ATOM 823 C CA . ASN A 1 102 ? -3.575 0.750 17.328 1.00 96.06 102 ASN A CA 1
ATOM 824 C C . ASN A 1 102 ? -3.684 1.725 16.139 1.00 96.06 102 ASN A C 1
ATOM 826 O O . ASN A 1 102 ? -2.708 1.850 15.411 1.00 96.06 102 ASN A O 1
ATOM 830 N N . ILE A 1 103 ? -4.793 2.453 15.951 1.00 96.62 103 ILE A N 1
ATOM 831 C CA . ILE A 1 103 ? -4.957 3.391 14.819 1.00 96.62 103 ILE A CA 1
ATOM 832 C C . ILE A 1 103 ? -3.841 4.452 14.714 1.00 96.62 103 ILE A C 1
ATOM 834 O O . ILE A 1 103 ? -3.462 4.848 13.616 1.00 96.62 103 ILE A O 1
ATOM 838 N N . GLU A 1 104 ? -3.246 4.863 15.835 1.00 94.69 104 GLU A N 1
ATOM 839 C CA . GLU A 1 104 ? -2.129 5.824 15.874 1.00 94.69 104 GLU A CA 1
ATOM 840 C C . GLU A 1 104 ? -0.752 5.186 15.595 1.00 94.69 104 GLU A C 1
ATOM 842 O O . GLU A 1 104 ? 0.240 5.891 15.418 1.00 94.69 104 GLU A O 1
ATOM 847 N N . ASN A 1 105 ? -0.665 3.853 15.573 1.00 93.12 105 ASN A N 1
ATOM 848 C CA . ASN A 1 105 ? 0.569 3.103 15.366 1.00 93.12 105 ASN A CA 1
ATOM 849 C C . ASN A 1 105 ? 0.513 2.358 14.030 1.00 93.12 105 ASN A C 1
ATOM 851 O O . ASN A 1 105 ? 0.027 1.232 13.971 1.00 93.12 105 ASN A O 1
ATOM 855 N N . GLU A 1 106 ? 1.082 2.953 12.984 1.00 90.31 106 GLU A N 1
ATOM 856 C CA . GLU A 1 106 ? 1.128 2.389 11.628 1.00 90.31 106 GLU A CA 1
ATOM 857 C C . GLU A 1 106 ? 1.596 0.924 11.589 1.00 90.31 106 GLU A C 1
ATOM 859 O O . GLU A 1 106 ? 0.922 0.071 11.008 1.00 90.31 106 GLU A O 1
ATOM 864 N N . LEU A 1 107 ? 2.690 0.613 12.295 1.00 86.44 107 LEU A N 1
ATOM 865 C CA . LEU A 1 107 ? 3.268 -0.736 12.358 1.00 86.44 107 LEU A CA 1
ATOM 866 C C . LEU A 1 107 ? 2.400 -1.731 13.144 1.00 86.44 107 LEU A C 1
ATOM 868 O O . LEU A 1 107 ? 2.531 -2.940 12.974 1.00 86.44 107 LEU A O 1
ATOM 872 N N . GLY A 1 108 ? 1.567 -1.232 14.059 1.00 90.38 108 GLY A N 1
ATOM 873 C CA . GLY A 1 108 ? 0.634 -2.038 14.847 1.00 90.38 108 GLY A CA 1
ATOM 874 C C . GLY A 1 108 ? -0.740 -2.171 14.196 1.00 90.38 108 GLY A C 1
ATOM 875 O O . GLY A 1 108 ? -1.467 -3.120 14.491 1.00 90.38 108 GLY A O 1
ATOM 876 N N . PHE A 1 109 ? -1.104 -1.233 13.322 1.00 95.06 109 PHE A N 1
ATOM 877 C CA . PHE A 1 109 ? -2.396 -1.211 12.658 1.00 95.06 109 PHE A CA 1
ATOM 878 C C . PHE A 1 109 ? -2.413 -2.124 11.437 1.00 95.06 109 PHE A C 1
ATOM 880 O O . PHE A 1 109 ? -3.337 -2.927 11.283 1.00 95.06 109 PHE A O 1
ATOM 887 N N . PHE A 1 110 ? -1.393 -2.048 10.579 1.00 92.50 110 PHE A N 1
ATOM 888 C CA . PHE A 1 110 ? -1.211 -2.955 9.448 1.00 92.50 110 PHE A CA 1
ATOM 889 C C . PHE A 1 110 ? -0.050 -3.915 9.700 1.00 92.50 110 PHE A C 1
ATOM 891 O O . PHE A 1 110 ? 1.040 -3.511 10.083 1.00 92.50 110 PHE A O 1
ATOM 898 N N . SER A 1 111 ? -0.282 -5.202 9.446 1.00 85.94 111 SER A N 1
ATOM 899 C CA . SER A 1 111 ? 0.773 -6.213 9.420 1.00 85.94 111 SER A CA 1
ATOM 900 C C . SER A 1 111 ? 1.273 -6.414 7.991 1.00 85.94 111 SER A C 1
ATOM 902 O O . SER A 1 111 ? 0.452 -6.522 7.075 1.00 85.94 111 SER A O 1
ATOM 904 N N . SER A 1 112 ? 2.583 -6.574 7.802 1.00 76.25 112 SER A N 1
ATOM 905 C CA . SER A 1 112 ? 3.106 -7.234 6.602 1.00 76.25 112 SER A CA 1
ATOM 906 C C . SER A 1 112 ? 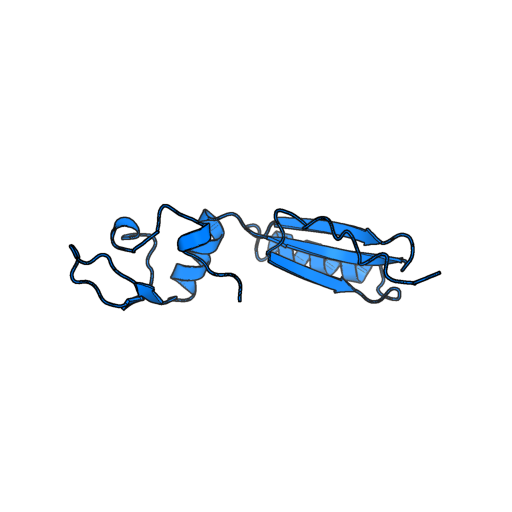2.687 -8.715 6.606 1.00 76.25 112 SER A C 1
ATOM 908 O O . SER A 1 112 ? 2.656 -9.339 7.670 1.00 76.25 112 SER A O 1
ATOM 910 N N . GLN A 1 113 ? 2.286 -9.254 5.446 1.00 59.34 113 GLN A N 1
ATOM 911 C CA . GLN A 1 113 ? 1.940 -10.680 5.289 1.00 59.34 113 GLN A CA 1
ATOM 912 C C . GLN A 1 113 ? 3.175 -11.571 5.157 1.00 59.34 113 GLN A C 1
ATOM 914 O O . GLN A 1 113 ? 4.184 -11.102 4.582 1.00 59.34 113 GLN A O 1
#

Organism: Ficedula albicollis (NCBI:txid59894)

Secondary structure (DSSP, 8-state):
------------SS-SEEEE--TT--HHHHHHHHHHHHHH-TTEE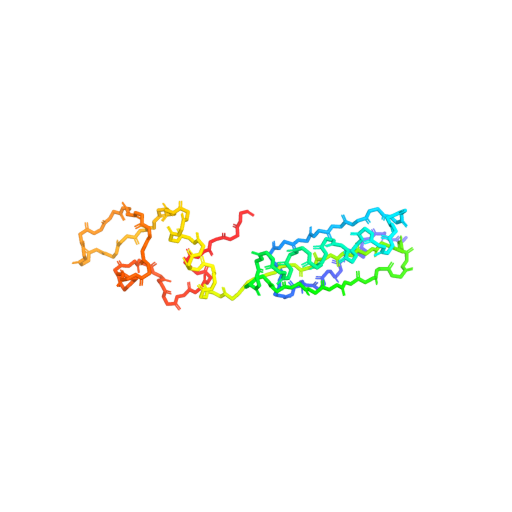EEEEEETTTTEEEEEEEE-HHHHHHHHHHTT-EEEBPGGGT-SEEE--STTGGGBTTTT-HHHHS---

=== Feature glossary ===
Legend for the data blocks above and below:

— What the protein is —

The amino-acid sequence is the protein's primary structure: the linear order of residues from the N-terminus to the C-terminus, written in one-letter code. Everything else here — the 3D coordinates, the secondary structure, the domain annotations — is ultimately a consequence of this string.

Functional annotations link the protein to curated databases. InterPro entries identify conserved domains and families by matching the sequence against member-database signatures (Pfam, PROSITE, CDD, …). Gene Ontology (GO) terms describe molecular function, biological process, and cellula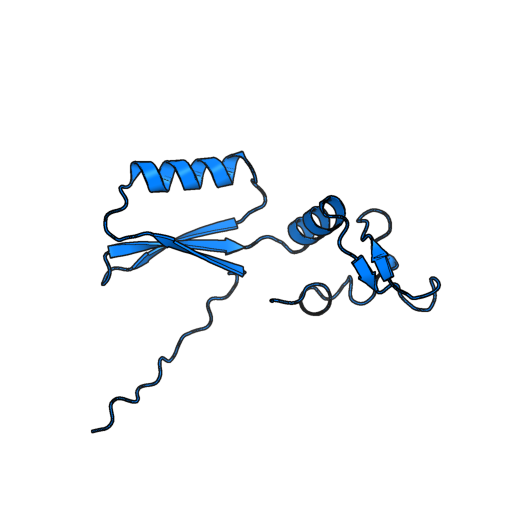r component in a controlled vocabulary. CATH places the structure in a hierarchical fold classification (Class/Architecture/Topology/Homologous-superfamily). The organism is the source species.

— Where its atoms are —

Atomic coordinates in PDBx/mmCIF format — the same representation the Protein Data Bank distributes. Each line of the _atom_site loop places one backbone atom in Cartesian space (units: ångströms, origin: arbitrary).

The six renders are orthographic views along the three Cartesian axes in both directions. Representation (cartoon, sticks, or surface) and color scheme (sequence-rainbow or by-chain) vary across proteins so the training set covers all the common visualization conventions.

— Local backbone conformation —

Eight-state secondary structure (DSSP): H is the canonical α-helix, G the tighter 3₁₀-helix, I the wider π-helix; E/B are β-structure, T and S are turns and bends, and '-' is everything else. DSSP derives these from the pattern of main-chain N–H···O=C hydrogen bonds, not from the sequence.

Three-state secondary structure (P-SEA) collapses the eight DSSP classes into helix (a), strand (b), and coil (c). P-SEA assigns these from Cα geometry alone — distances and angles — without requiring backbone oxygens, so it works on any Cα trace.

φ (phi) and ψ (psi) are the two rotatable backbone dihedrals per residue: φ is the C(i-1)–N–Cα–C torsion, ψ is the N–Cα–C–N(i+1) torsion, both in degrees on (−180°, 180°]. α-helical residues cluster near (−60°, −45°); β-strand residues near (−120°, +130°). A Ramachandran plot is simply a scatter of (φ, ψ) for every residue.

— Global shape and packing —

The geometric summary reports three shape descriptors. Rg (radius of gyration) measures how spread out the Cα atoms are about their centre of mass; compact globular proteins have small Rg, elongated or unfolded ones large. Cα contacts (<8 Å, |i−j|>4) count long-range residue pairs in spatial proximity — high for tightly packed folds, near zero for rods or random coil. The bounding-box extents give the protein's footprint along x, y, z in Å.

SASA measures how much of the protein is reachable by solvent. It is computed by rolling a water-sized probe over the atomic surface and summing the exposed area (Å²). Per-residue SASA distinguishes core (buried, low SASA) from surface (exposed, high SASA) residues; total SASA is a whole-molecule size measure.

Plot images: a contact map (which residues are close in 3D, as an N×N binary image), a Ramachandran scatter (backbone torsion angles, revealing secondary-structure composition at a glance), and — for AlphaFold structures — a PAE heatmap (pairwise prediction confidence).

— Structural neighborhood —

A 3Di character summarizes, for each residue, the relative orientation of the Cα frame of its nearest spatial neighbor. Because it encodes fold topology rather than chemistry, 3Di alignments detect remote structural similarity that sequence alignment misses.

The Foldseek neighbor list gives the closest experimentally determined structures in the PDB, ranked by structural alignment. TM-score near 1 means near-identical fold; near 0.3 means only rough topology match. This is how one finds what a novel AlphaFold prediction most resembles in the solved-structure universe.

— Confidence and disorder —

For AlphaFold models, the B-factor field carries pLDDT — the model's own estimate of local accuracy on a 0–100 scale. Regions with pLDDT<50 should be treated as essentially unmodeled; they often correspond to intrinsically disordered segments.

Crystallographic B-factors measure how much each atom's electron density is smeared out, in Å². They rise in mobile loops and surface residues and fall in the buried interior. In AlphaFold models this column is repurposed to hold pLDDT instead.

Predicted Aligned Error (PAE) is an AlphaFold confidence matrix: entry (i, j) is the expected error in the position of residue j, in ångströms, when the prediction is superimposed on the true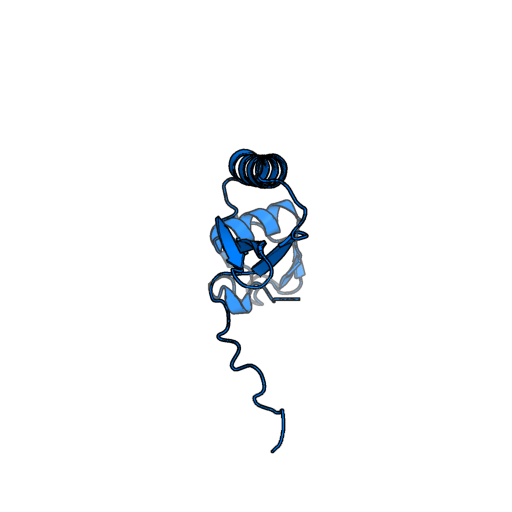 structure at residue i. Low PAE within a block of residues means that block is internally rigid and well-predicted; high PAE between two blocks means their relative placement is uncertain even if each block individually is confident.